Protein AF-A0A0G0PV14-F1 (afdb_monomer_lite)

Secondary structure (DSSP, 8-state):
---------EEEE-SS-EEEE---GGGS-GGG-S---------SSTT--------SS--------SS----

Foldseek 3Di:
DDDDDDDDWDWDADPVGIDTDQDDLVPDDPVPSDDDDDDDDDDPDPPDDDDPDDDPPDDDGDDDPDDDDDD

Radius of gyration: 14.5 Å; chains: 1; bounding box: 40×27×31 Å

pLDDT: mean 88.92, std 6.52, range [54.59, 97.62]

Structure (mmCIF, N/CA/C/O backbone):
data_AF-A0A0G0PV14-F1
#
_entry.id   AF-A0A0G0PV14-F1
#
loop_
_atom_site.group_PDB
_atom_site.id
_atom_site.type_symbol
_atom_site.label_atom_id
_atom_site.label_alt_id
_atom_site.label_comp_id
_atom_site.label_asym_id
_atom_site.label_entity_id
_atom_site.label_seq_id
_atom_site.pdbx_PDB_ins_code
_atom_site.Cartn_x
_atom_site.Cartn_y
_atom_site.Cartn_z
_atom_site.occupancy
_atom_site.B_iso_or_equiv
_atom_site.auth_seq_id
_atom_site.auth_comp_id
_atom_site.auth_asym_id
_atom_site.auth_atom_id
_atom_site.pdbx_PDB_model_num
ATOM 1 N N . MET A 1 1 ? -23.903 -3.269 1.930 1.00 54.59 1 MET A N 1
ATOM 2 C CA . MET A 1 1 ? -23.240 -2.505 0.852 1.00 54.59 1 MET A CA 1
ATOM 3 C C . MET A 1 1 ? -21.831 -2.181 1.324 1.00 54.59 1 MET A C 1
ATOM 5 O O . MET A 1 1 ? -21.704 -1.645 2.417 1.00 54.59 1 MET A O 1
ATOM 9 N N . ILE A 1 2 ? -20.793 -2.599 0.596 1.00 68.69 2 ILE A N 1
ATOM 10 C CA . ILE A 1 2 ? -19.399 -2.284 0.951 1.00 68.69 2 ILE A CA 1
ATOM 11 C C . ILE A 1 2 ? -19.113 -0.868 0.449 1.00 68.69 2 ILE A C 1
ATOM 13 O O . ILE A 1 2 ? -19.396 -0.565 -0.706 1.00 68.69 2 ILE A O 1
ATOM 17 N N . ASN A 1 3 ? -18.603 0.002 1.320 1.00 77.88 3 ASN A N 1
ATOM 18 C CA . ASN A 1 3 ? -18.203 1.351 0.936 1.00 77.88 3 ASN A CA 1
ATOM 19 C C . ASN A 1 3 ? -16.749 1.310 0.455 1.00 77.88 3 ASN A C 1
ATOM 21 O O . ASN A 1 3 ? -15.850 1.088 1.265 1.00 77.88 3 ASN A O 1
ATOM 25 N N . VAL A 1 4 ? -16.536 1.487 -0.848 1.00 81.62 4 VAL A N 1
ATOM 26 C CA . VAL A 1 4 ? -15.202 1.560 -1.454 1.00 81.62 4 VAL A CA 1
ATOM 27 C C . VAL A 1 4 ? -14.901 3.019 -1.768 1.00 81.62 4 VAL A C 1
ATOM 29 O O . VAL A 1 4 ? -15.714 3.707 -2.384 1.00 81.62 4 VAL A O 1
ATOM 32 N N . ARG A 1 5 ? -13.729 3.493 -1.340 1.00 86.00 5 ARG A N 1
ATOM 33 C CA . ARG A 1 5 ? -13.216 4.824 -1.669 1.00 86.00 5 ARG A CA 1
ATOM 34 C C . ARG A 1 5 ? -11.937 4.679 -2.477 1.00 86.00 5 ARG A C 1
ATOM 36 O O . ARG A 1 5 ? -11.083 3.869 -2.126 1.00 86.00 5 ARG A O 1
ATOM 43 N N . TYR A 1 6 ? -11.829 5.476 -3.531 1.00 87.06 6 TYR A N 1
ATOM 44 C CA . TYR A 1 6 ? -10.637 5.576 -4.361 1.00 87.06 6 TYR A CA 1
ATOM 45 C C . TYR A 1 6 ? -9.961 6.909 -4.090 1.00 87.06 6 TYR A C 1
ATOM 47 O O . TYR A 1 6 ? -10.637 7.935 -4.026 1.00 87.06 6 TYR A O 1
ATOM 55 N N . ASP A 1 7 ? -8.644 6.873 -3.945 1.00 86.56 7 ASP A N 1
ATOM 56 C CA . ASP A 1 7 ? -7.816 8.060 -3.779 1.00 86.56 7 ASP A CA 1
ATOM 57 C C . ASP A 1 7 ? -6.473 7.863 -4.498 1.00 86.56 7 ASP A C 1
ATOM 59 O O . ASP A 1 7 ? -6.094 6.739 -4.855 1.00 86.56 7 ASP A O 1
ATOM 63 N N . HIS A 1 8 ? -5.755 8.957 -4.727 1.00 85.31 8 HIS A N 1
ATOM 64 C CA . HIS A 1 8 ? -4.451 8.967 -5.367 1.00 85.31 8 HIS A CA 1
ATOM 65 C C . HIS A 1 8 ? -3.365 9.312 -4.352 1.00 85.31 8 HIS A C 1
ATOM 67 O O . HIS A 1 8 ? -3.327 10.406 -3.797 1.00 85.31 8 HIS A O 1
ATOM 73 N N . ALA A 1 9 ? -2.420 8.390 -4.167 1.00 86.88 9 ALA A N 1
ATOM 74 C CA . ALA A 1 9 ? -1.262 8.646 -3.323 1.00 86.88 9 ALA A CA 1
ATOM 75 C C . ALA A 1 9 ? -0.455 9.843 -3.856 1.00 86.88 9 ALA A C 1
ATOM 77 O O . ALA A 1 9 ? -0.160 9.929 -5.054 1.00 86.88 9 ALA A O 1
ATOM 78 N N . THR A 1 10 ? -0.069 10.748 -2.956 1.00 89.06 10 THR A N 1
ATOM 79 C CA . THR A 1 10 ? 0.748 11.914 -3.308 1.00 89.06 10 THR A CA 1
ATOM 80 C C . THR A 1 10 ? 2.160 11.454 -3.655 1.00 89.06 10 THR A C 1
ATOM 82 O O . THR A 1 10 ? 2.833 10.839 -2.828 1.00 89.06 10 THR A O 1
ATOM 85 N N . LYS A 1 11 ? 2.619 11.763 -4.873 1.00 91.38 11 LYS A N 1
ATOM 86 C CA . LYS A 1 11 ? 3.953 11.395 -5.366 1.00 91.38 11 LYS A CA 1
ATOM 87 C C . LYS A 1 11 ? 4.836 12.629 -5.480 1.00 91.38 11 LYS A C 1
ATOM 89 O O . LYS A 1 11 ? 4.468 13.593 -6.145 1.00 91.38 11 LYS A O 1
ATOM 94 N N . ARG A 1 12 ? 6.022 12.570 -4.883 1.00 95.50 12 ARG A N 1
ATOM 95 C CA . ARG A 1 12 ? 7.064 13.599 -4.994 1.00 95.50 12 ARG A CA 1
ATOM 96 C C .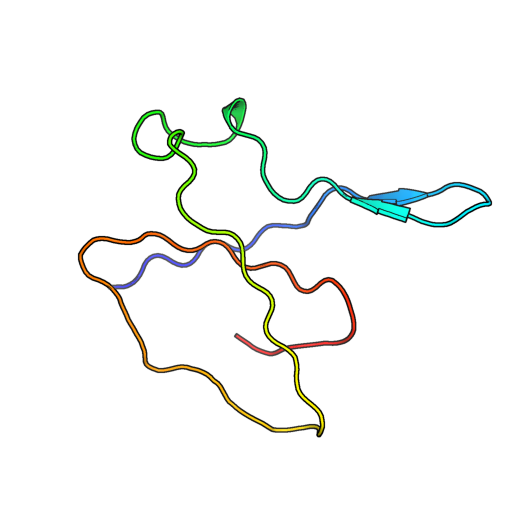 ARG A 1 12 ? 8.262 12.979 -5.703 1.00 95.50 12 ARG A C 1
ATOM 98 O O . ARG A 1 12 ? 8.707 11.912 -5.292 1.00 95.50 12 ARG A O 1
ATOM 105 N N . ARG A 1 13 ? 8.725 13.594 -6.793 1.00 96.12 13 ARG A N 1
ATOM 106 C CA . ARG A 1 13 ? 9.807 13.067 -7.639 1.00 96.12 13 ARG A CA 1
ATOM 107 C C . ARG A 1 13 ? 11.068 13.907 -7.487 1.00 96.12 13 ARG A C 1
ATOM 109 O O . ARG A 1 13 ? 10.979 15.129 -7.545 1.00 96.12 13 ARG A O 1
ATOM 116 N N . ASP A 1 14 ? 12.207 13.238 -7.395 1.00 97.31 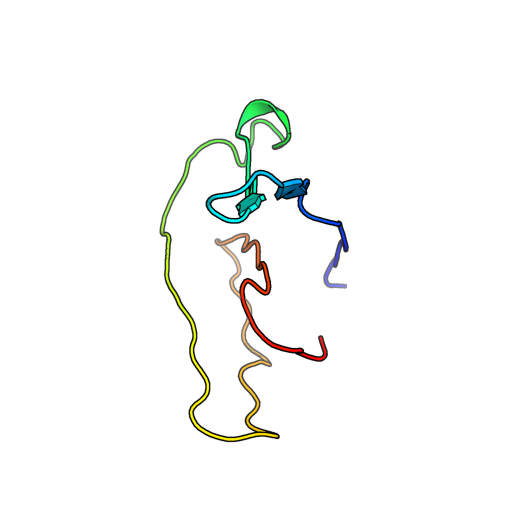14 ASP A N 1
ATOM 117 C CA . ASP A 1 14 ? 13.537 13.831 -7.529 1.00 97.31 14 ASP A CA 1
ATOM 118 C C . ASP A 1 14 ? 14.421 12.961 -8.450 1.00 97.31 14 ASP A C 1
ATOM 120 O O . ASP A 1 14 ? 13.929 12.060 -9.141 1.00 97.31 14 ASP A O 1
ATOM 124 N N . GLU A 1 15 ? 15.718 13.251 -8.518 1.00 97.62 15 GLU A N 1
ATOM 125 C CA . GLU A 1 15 ? 16.698 12.515 -9.322 1.00 97.62 15 GLU A CA 1
ATOM 126 C C . GLU A 1 15 ? 16.919 11.056 -8.881 1.00 97.62 15 GLU A C 1
ATOM 128 O O . GLU A 1 15 ? 17.384 10.245 -9.680 1.00 97.62 15 GLU A O 1
ATOM 133 N N . ARG A 1 16 ? 16.558 10.701 -7.641 1.00 96.38 16 ARG A N 1
ATOM 134 C CA . ARG A 1 16 ? 16.739 9.363 -7.050 1.00 96.38 16 ARG A CA 1
ATOM 135 C C . ARG A 1 16 ? 15.510 8.480 -7.239 1.00 96.38 16 ARG A C 1
ATOM 137 O O . ARG A 1 16 ? 15.624 7.256 -7.211 1.00 96.38 16 ARG A O 1
ATOM 144 N N . GLY A 1 17 ? 14.333 9.081 -7.420 1.00 94.75 17 GLY A N 1
ATOM 145 C CA . GLY A 1 17 ? 13.095 8.350 -7.668 1.00 94.75 17 GLY A CA 1
ATOM 146 C C . GLY A 1 17 ? 11.850 9.068 -7.161 1.00 94.75 17 GLY A C 1
ATOM 147 O O . GLY A 1 17 ? 11.670 10.265 -7.376 1.00 94.75 17 GLY A O 1
ATOM 148 N N . PHE A 1 18 ? 10.947 8.304 -6.539 1.00 93.25 18 PHE A N 1
ATOM 149 C CA . PHE A 1 18 ? 9.683 8.805 -6.000 1.00 93.25 18 PHE A CA 1
ATOM 150 C C . PHE A 1 18 ? 9.585 8.549 -4.497 1.00 93.25 18 PHE A C 1
ATOM 152 O O . PHE A 1 18 ? 9.776 7.422 -4.043 1.00 93.25 18 PHE A O 1
ATOM 159 N N . LEU A 1 19 ? 9.180 9.574 -3.753 1.00 93.62 19 LEU A N 1
ATOM 160 C CA . LEU A 1 19 ? 8.629 9.449 -2.409 1.00 93.62 19 LEU A CA 1
ATOM 161 C C . LEU A 1 19 ? 7.102 9.457 -2.515 1.00 93.62 19 LEU A C 1
ATOM 163 O O . LEU A 1 19 ? 6.525 10.325 -3.177 1.00 93.62 19 LEU A O 1
ATOM 167 N N . VAL A 1 20 ? 6.450 8.488 -1.873 1.00 92.19 20 VAL A N 1
ATOM 168 C CA . VAL A 1 20 ? 4.992 8.325 -1.914 1.00 92.19 20 VAL A CA 1
ATOM 169 C C . VAL A 1 20 ? 4.443 8.206 -0.500 1.00 92.19 20 VAL A C 1
ATOM 171 O O . VAL A 1 20 ? 4.825 7.296 0.233 1.00 92.19 20 VAL A O 1
ATOM 174 N N . ASP A 1 21 ? 3.518 9.096 -0.141 1.00 89.88 21 ASP A N 1
ATOM 175 C CA . ASP A 1 21 ? 2.774 8.986 1.116 1.00 89.88 21 ASP A CA 1
ATOM 176 C C . ASP A 1 21 ? 1.635 7.981 0.910 1.00 89.88 21 ASP A C 1
ATOM 178 O O . ASP A 1 21 ? 0.764 8.201 0.066 1.00 89.88 21 ASP A O 1
ATOM 182 N N . PHE A 1 22 ? 1.651 6.865 1.642 1.00 87.50 22 PHE A N 1
ATOM 183 C CA . PHE A 1 22 ? 0.601 5.847 1.537 1.00 87.50 22 PHE A CA 1
ATOM 184 C C . PHE A 1 22 ? -0.585 6.133 2.462 1.00 87.50 22 PHE A C 1
ATOM 186 O O . PHE A 1 22 ? -1.719 6.204 1.998 1.00 87.50 22 PHE A O 1
ATOM 193 N N . LEU A 1 23 ? -0.332 6.269 3.765 1.00 87.25 23 LEU A N 1
ATOM 194 C CA . LEU A 1 23 ? -1.372 6.468 4.767 1.00 87.25 23 LEU A CA 1
ATOM 195 C C . LEU A 1 23 ? -0.832 7.360 5.879 1.00 87.25 23 LEU A C 1
ATOM 197 O O . LEU A 1 23 ? 0.193 7.027 6.479 1.00 87.25 23 LEU A O 1
ATOM 201 N N . LYS A 1 24 ? -1.519 8.466 6.172 1.00 85.00 24 LYS A N 1
ATOM 202 C CA . LYS A 1 24 ? -1.200 9.314 7.322 1.00 85.00 24 LYS A CA 1
ATOM 203 C C . LYS A 1 24 ? -2.300 9.218 8.370 1.00 85.00 24 LYS A C 1
ATOM 205 O O . LYS A 1 24 ? -3.481 9.171 8.044 1.00 85.00 24 LYS A O 1
ATOM 210 N N . GLY A 1 25 ? -1.914 9.143 9.641 1.00 84.50 25 GLY A N 1
ATOM 211 C CA . GLY A 1 25 ? -2.864 8.938 10.738 1.00 84.50 25 GLY A CA 1
ATOM 212 C C . GLY A 1 25 ? -3.838 10.103 10.944 1.00 84.50 25 GLY A C 1
ATOM 213 O O . GLY A 1 25 ? -4.965 9.884 11.374 1.00 84.50 25 GLY A O 1
ATOM 214 N N . ASP A 1 26 ? -3.432 11.324 10.611 1.00 85.12 26 ASP A N 1
ATOM 215 C CA . ASP A 1 26 ? -4.256 12.538 10.667 1.00 85.12 26 ASP A CA 1
ATOM 216 C C . ASP A 1 26 ? -5.338 12.587 9.574 1.00 85.12 26 ASP A C 1
ATOM 218 O O . ASP A 1 26 ? -6.405 13.158 9.790 1.00 85.12 26 ASP A O 1
ATOM 222 N N . GLU A 1 27 ? -5.109 11.926 8.439 1.00 83.12 27 GLU A N 1
ATOM 223 C CA . GLU A 1 27 ? -6.095 11.736 7.364 1.00 83.12 27 GLU A CA 1
ATOM 224 C C . GLU A 1 27 ? -7.129 10.639 7.709 1.00 83.12 27 GLU A C 1
ATOM 226 O O . GLU A 1 27 ? -8.169 10.503 7.056 1.00 83.12 27 GLU A O 1
ATOM 231 N N . LEU A 1 28 ? -6.877 9.851 8.762 1.00 84.75 28 LEU A N 1
ATOM 232 C CA . LEU A 1 28 ? -7.775 8.801 9.231 1.00 84.75 28 LEU A CA 1
ATOM 233 C C . LEU A 1 28 ? -8.749 9.314 10.293 1.00 84.75 28 LEU A C 1
ATOM 235 O O 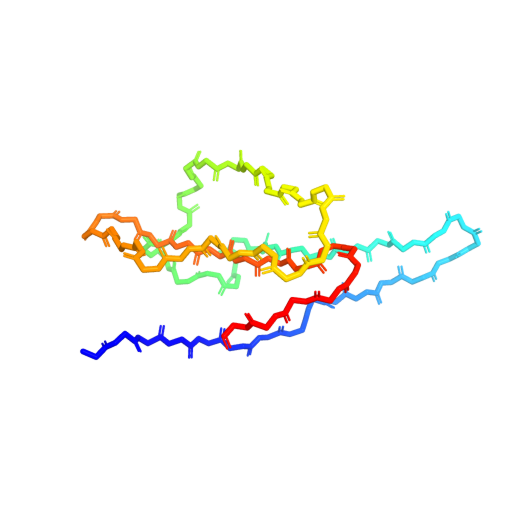. LEU A 1 28 ? -8.386 10.010 11.241 1.00 84.75 28 LEU A O 1
ATOM 239 N N . SER A 1 29 ? -10.002 8.858 10.199 1.00 85.12 29 SER A N 1
ATOM 240 C CA . SER A 1 29 ? -10.973 9.018 11.290 1.00 85.12 29 SER A CA 1
ATOM 241 C C . SER A 1 29 ? -10.385 8.477 12.605 1.00 85.12 29 SER A C 1
ATOM 243 O O . SER A 1 29 ? -9.744 7.424 12.564 1.00 85.12 29 SER A O 1
ATOM 245 N N . PRO A 1 30 ? -10.657 9.098 13.773 1.00 86.12 30 PRO A N 1
ATOM 246 C CA . PRO A 1 30 ? -10.093 8.673 15.061 1.00 86.12 30 PRO A CA 1
ATOM 247 C C . PRO A 1 30 ? -10.237 7.174 15.357 1.00 86.12 30 PRO A C 1
ATOM 249 O O . PRO A 1 30 ? -9.341 6.550 15.918 1.00 86.12 30 PRO A O 1
ATOM 252 N N . ARG A 1 31 ? -11.329 6.551 14.891 1.0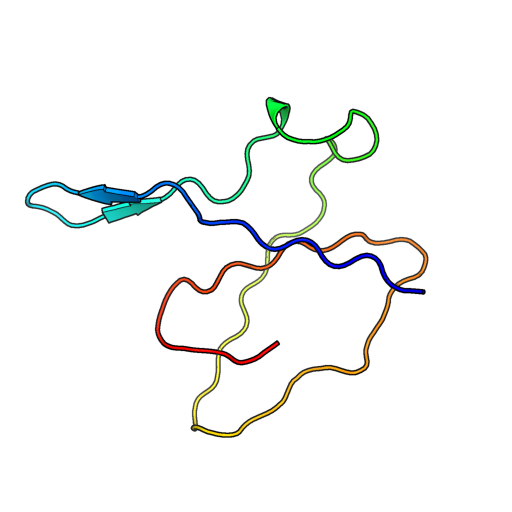0 84.69 31 ARG A N 1
ATOM 253 C CA . ARG A 1 31 ? -11.579 5.106 15.040 1.00 84.69 31 ARG A CA 1
ATOM 254 C C . ARG A 1 31 ? -10.602 4.194 14.277 1.00 84.69 31 ARG A C 1
ATOM 256 O O . ARG A 1 31 ? -10.623 2.986 14.489 1.00 84.69 31 ARG A O 1
ATOM 263 N N . TYR A 1 32 ? -9.788 4.743 13.377 1.00 84.62 32 TYR A N 1
ATOM 264 C CA . TYR A 1 32 ? -8.858 4.018 12.503 1.00 84.62 32 TYR A CA 1
ATOM 265 C C . TYR A 1 32 ? -7.386 4.382 12.734 1.00 84.62 32 TYR A C 1
ATOM 267 O O . TYR A 1 32 ? -6.521 3.854 12.046 1.00 84.62 32 TYR A O 1
ATOM 275 N N . GLN A 1 33 ? -7.080 5.249 13.703 1.00 82.25 33 GLN A N 1
ATOM 276 C CA . GLN A 1 33 ? -5.710 5.724 13.944 1.00 82.25 33 GLN A CA 1
ATOM 277 C C . GLN A 1 33 ? -4.789 4.664 14.566 1.00 82.25 33 GLN A C 1
ATOM 279 O O . GLN A 1 33 ? -3.569 4.818 14.561 1.00 82.25 33 GLN A O 1
ATOM 284 N N . ARG A 1 34 ? -5.347 3.559 15.078 1.00 85.38 34 ARG A N 1
ATOM 285 C CA . ARG A 1 34 ? -4.547 2.429 15.552 1.00 85.38 34 ARG A CA 1
ATOM 286 C C . ARG A 1 34 ? -4.127 1.555 14.373 1.00 85.38 34 ARG A C 1
ATOM 288 O O . ARG A 1 34 ? -4.923 0.762 13.871 1.00 85.38 34 ARG A O 1
ATOM 295 N N . LEU A 1 35 ? -2.859 1.665 13.984 1.00 82.69 35 LEU A N 1
ATOM 296 C CA . LEU A 1 35 ? -2.257 0.767 13.005 1.00 82.69 35 LEU A CA 1
ATOM 297 C C . LEU A 1 35 ? -2.257 -0.676 13.533 1.00 82.69 35 LEU A C 1
ATOM 299 O O . LEU A 1 35 ? -1.894 -0.932 14.681 1.00 82.69 35 LEU A O 1
ATOM 303 N N . GLY A 1 36 ? -2.672 -1.611 12.679 1.00 85.81 36 GLY A N 1
ATOM 304 C CA . GLY A 1 36 ? -2.612 -3.045 12.948 1.00 85.81 36 GLY A CA 1
ATOM 305 C C . GLY A 1 36 ? -1.427 -3.689 12.241 1.00 85.81 36 GLY A C 1
ATOM 306 O O . GLY A 1 36 ? -0.359 -3.858 12.817 1.00 85.81 36 GLY A O 1
ATOM 307 N N . GLN A 1 37 ? -1.633 -4.058 10.980 1.00 89.62 37 GLN A N 1
ATOM 308 C CA . GLN A 1 37 ? -0.691 -4.853 10.199 1.00 89.62 37 GLN A CA 1
ATOM 309 C C . GLN A 1 37 ? -0.411 -4.188 8.852 1.00 89.62 37 GLN A C 1
ATOM 311 O O . GLN A 1 37 ? -1.326 -3.677 8.210 1.00 89.62 37 GLN A O 1
ATOM 316 N N . ILE A 1 38 ? 0.845 -4.265 8.414 1.00 92.00 38 ILE A N 1
ATOM 317 C CA . ILE A 1 38 ? 1.274 -3.937 7.052 1.00 92.00 38 ILE A CA 1
ATOM 318 C C . ILE A 1 38 ? 1.723 -5.238 6.391 1.00 92.00 38 ILE A C 1
ATOM 320 O O . ILE A 1 38 ? 2.454 -6.024 6.996 1.00 92.00 38 ILE A O 1
ATOM 324 N N . TYR A 1 39 ? 1.269 -5.484 5.165 1.00 93.44 39 TYR A N 1
ATOM 325 C CA . TYR A 1 39 ? 1.664 -6.648 4.380 1.00 93.44 39 TYR A CA 1
ATOM 326 C C . TYR A 1 39 ? 1.724 -6.300 2.891 1.00 93.44 39 TYR A C 1
ATOM 328 O O . TYR A 1 39 ? 1.106 -5.336 2.441 1.00 93.44 39 TYR A O 1
ATOM 336 N N . PHE A 1 40 ? 2.467 -7.103 2.130 1.00 94.12 40 PHE A N 1
ATOM 337 C CA . PHE A 1 40 ? 2.587 -6.969 0.682 1.00 94.12 40 PHE A CA 1
ATOM 338 C C . PHE A 1 40 ? 1.886 -8.124 -0.021 1.00 94.12 40 PHE A C 1
ATOM 340 O O . PHE A 1 40 ? 1.907 -9.263 0.445 1.00 94.12 40 PHE A O 1
ATOM 347 N N . VAL A 1 41 ? 1.288 -7.818 -1.168 1.00 93.62 41 VAL A N 1
ATOM 348 C CA . VAL A 1 41 ? 0.727 -8.808 -2.084 1.00 93.62 41 VAL A CA 1
ATOM 349 C C . VAL A 1 41 ? 1.429 -8.641 -3.421 1.00 93.62 41 VAL A C 1
ATOM 351 O O . VAL A 1 41 ? 1.401 -7.561 -4.008 1.00 93.62 41 VAL A O 1
ATOM 354 N N . THR A 1 42 ? 2.057 -9.713 -3.891 1.00 95.44 42 THR A N 1
ATOM 355 C CA . THR A 1 42 ? 2.706 -9.779 -5.201 1.00 95.44 42 THR A CA 1
ATOM 356 C C . THR A 1 42 ? 1.970 -10.765 -6.102 1.00 95.44 42 THR A C 1
ATOM 358 O O . THR A 1 42 ? 1.267 -11.669 -5.637 1.00 95.44 42 THR A O 1
ATOM 361 N N . PHE A 1 43 ? 2.114 -10.563 -7.408 1.00 95.00 43 PHE A N 1
ATOM 362 C CA . PHE A 1 43 ? 1.581 -11.441 -8.439 1.00 95.00 43 PHE A CA 1
ATOM 363 C C . PHE A 1 43 ? 2.709 -11.771 -9.408 1.00 95.00 43 PHE A C 1
ATOM 365 O O . PHE A 1 43 ? 3.284 -10.860 -10.001 1.00 95.00 43 PHE A O 1
ATOM 372 N N . ASP A 1 44 ? 3.001 -13.057 -9.582 1.00 94.31 44 ASP A N 1
ATOM 373 C CA . ASP A 1 44 ? 4.086 -13.497 -10.469 1.00 94.3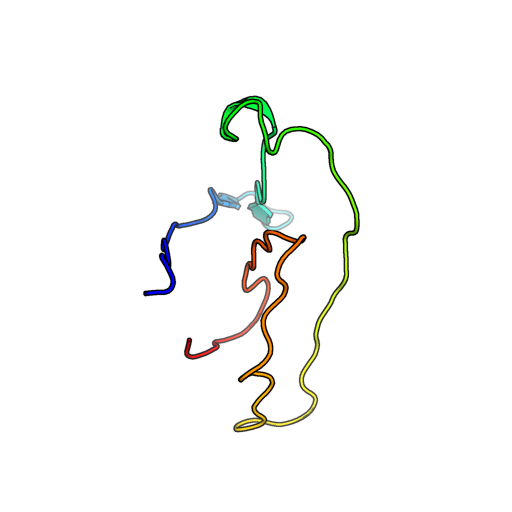1 44 ASP A CA 1
ATOM 374 C C . ASP A 1 44 ? 3.659 -13.518 -11.941 1.00 94.31 44 ASP A C 1
ATOM 376 O O . ASP A 1 44 ? 4.492 -13.502 -12.844 1.00 94.31 44 ASP A O 1
ATOM 380 N N . THR A 1 45 ? 2.348 -13.546 -12.202 1.00 95.94 45 THR A N 1
ATOM 381 C CA . THR A 1 45 ? 1.790 -13.600 -13.555 1.00 95.94 45 THR A CA 1
ATOM 382 C C . THR A 1 45 ? 0.576 -12.679 -13.722 1.00 95.94 45 THR A C 1
ATOM 384 O O . THR A 1 45 ? -0.155 -12.414 -12.760 1.00 95.94 45 THR A O 1
ATOM 387 N N . PRO A 1 46 ? 0.326 -12.164 -14.943 1.00 95.50 46 PRO A N 1
ATOM 388 C CA . PRO A 1 46 ? -0.877 -11.392 -15.239 1.00 95.50 46 PRO A CA 1
ATOM 389 C C . PRO A 1 46 ? -2.160 -12.211 -15.056 1.00 95.50 46 PRO A C 1
ATOM 391 O O . PRO A 1 46 ? -2.163 -13.427 -15.217 1.00 95.50 46 PRO A O 1
ATOM 394 N N . ARG A 1 47 ? -3.284 -11.516 -14.833 1.00 94.44 47 ARG A N 1
ATOM 395 C CA . ARG A 1 47 ? -4.644 -12.093 -14.729 1.00 94.44 47 ARG A CA 1
ATOM 396 C C . ARG A 1 47 ? -4.893 -12.970 -13.492 1.00 94.44 47 ARG A C 1
ATOM 398 O O . ARG A 1 47 ? -5.945 -13.598 -13.409 1.00 94.44 47 ARG A O 1
ATOM 405 N N . VAL A 1 48 ? -3.991 -12.969 -12.513 1.00 95.62 48 VAL A N 1
ATOM 406 C CA . VAL A 1 48 ? -4.242 -13.574 -11.198 1.00 95.62 48 VAL A CA 1
ATOM 407 C C . VAL A 1 48 ? -5.188 -12.686 -10.389 1.00 95.62 48 VAL A C 1
ATOM 409 O O . VAL A 1 48 ? -5.030 -11.467 -10.346 1.00 95.62 48 VAL A O 1
ATOM 412 N N . VAL A 1 49 ? -6.164 -13.309 -9.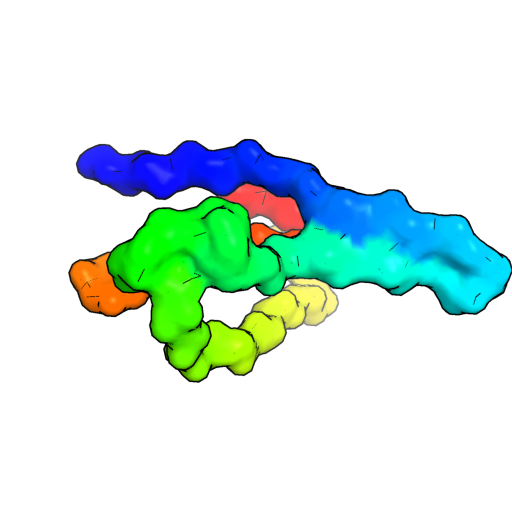728 1.00 94.38 49 VAL A N 1
ATOM 413 C CA . VAL A 1 49 ? -7.149 -12.630 -8.881 1.00 94.38 49 VAL A CA 1
ATOM 414 C C . VAL A 1 49 ? -6.945 -13.046 -7.427 1.00 94.38 49 VAL A C 1
ATOM 416 O O . VAL A 1 49 ? -6.845 -14.230 -7.116 1.00 94.38 49 VAL A O 1
ATOM 419 N N . ARG A 1 50 ? -6.928 -12.062 -6.525 1.00 92.38 50 ARG A N 1
ATOM 420 C CA . ARG A 1 50 ? -7.096 -12.251 -5.079 1.00 92.38 50 ARG A CA 1
ATOM 421 C C . ARG A 1 50 ? -8.254 -11.369 -4.639 1.00 92.38 50 ARG A C 1
ATOM 423 O O . ARG A 1 50 ? -8.197 -10.160 -4.833 1.00 92.38 50 ARG A O 1
ATOM 430 N N . GLY A 1 51 ? -9.307 -11.962 -4.092 1.00 89.25 51 GLY A N 1
ATOM 431 C CA . GLY A 1 51 ? -10.506 -11.206 -3.754 1.00 89.25 51 GLY A CA 1
ATOM 432 C C . GLY A 1 51 ? -11.617 -12.069 -3.179 1.00 89.25 51 GLY A C 1
ATOM 433 O O . GLY A 1 51 ? -11.394 -13.218 -2.811 1.00 89.25 51 GLY A O 1
ATOM 434 N N . ASN A 1 52 ? -12.813 -11.484 -3.104 1.00 86.94 52 ASN A N 1
ATOM 435 C CA . ASN A 1 52 ? -14.001 -12.069 -2.473 1.00 86.94 52 ASN A CA 1
ATOM 436 C C . ASN A 1 52 ? -13.811 -12.443 -0.988 1.00 86.94 52 ASN A C 1
ATOM 438 O O . ASN A 1 52 ? -14.479 -13.329 -0.461 1.00 86.94 52 ASN A O 1
ATOM 442 N N . HIS A 1 53 ? -12.890 -11.761 -0.305 1.00 87.81 53 HIS A N 1
ATOM 443 C CA . HIS A 1 53 ? -12.671 -11.888 1.131 1.00 87.81 53 HIS A CA 1
ATOM 444 C C . HIS A 1 53 ? -13.118 -10.595 1.811 1.00 87.81 53 HIS A C 1
ATOM 446 O O . HIS A 1 53 ? -12.865 -9.504 1.303 1.00 87.81 53 HIS A O 1
ATOM 452 N N . TYR A 1 54 ? -13.784 -10.715 2.958 1.00 88.00 54 TYR A N 1
ATOM 453 C CA . TYR A 1 54 ? -14.140 -9.569 3.784 1.00 88.00 54 TYR A CA 1
ATOM 454 C C . TYR A 1 54 ? -13.918 -9.885 5.258 1.00 88.00 54 TYR A C 1
ATOM 456 O O . TYR A 1 54 ? -14.011 -11.032 5.703 1.00 88.00 54 TYR A O 1
ATOM 464 N N . HIS A 1 55 ? -13.664 -8.838 6.032 1.00 87.12 55 HIS A N 1
ATOM 465 C CA . HIS A 1 55 ? -13.494 -8.926 7.471 1.00 87.12 55 HIS A CA 1
ATOM 466 C C . HIS A 1 55 ? -14.570 -8.104 8.177 1.00 87.12 55 HIS A C 1
ATOM 468 O O . HIS A 1 55 ? -14.890 -6.994 7.767 1.00 87.12 55 HIS A O 1
ATOM 474 N N . LYS A 1 56 ? -15.124 -8.642 9.270 1.00 89.19 56 LYS A N 1
ATOM 475 C CA . LYS A 1 56 ? -16.089 -7.912 10.117 1.00 89.19 56 LYS A CA 1
ATOM 476 C C . LYS A 1 56 ? -15.410 -6.924 11.071 1.00 89.19 56 LYS A C 1
ATOM 478 O O . LYS A 1 56 ? -16.053 -6.003 11.555 1.00 89.19 56 LYS A O 1
ATOM 483 N N . THR A 1 57 ? -14.129 -7.139 11.362 1.00 87.12 57 THR A N 1
ATOM 484 C CA . THR A 1 57 ? -13.379 -6.430 12.412 1.00 87.12 57 THR A CA 1
ATOM 485 C C . THR A 1 57 ? -12.178 -5.652 11.883 1.00 87.12 57 THR A C 1
ATOM 487 O O . THR A 1 57 ? -11.516 -4.963 12.655 1.00 87.12 57 THR A O 1
ATOM 490 N N . LYS A 1 58 ? -11.877 -5.756 10.584 1.00 87.62 58 LYS A N 1
ATOM 491 C CA . LYS A 1 58 ? -10.725 -5.104 9.956 1.00 87.62 58 LYS A CA 1
ATOM 492 C C . LYS A 1 58 ? -11.200 -4.145 8.877 1.00 87.62 58 LYS A C 1
ATOM 494 O O . LYS A 1 58 ? -12.127 -4.456 8.136 1.00 87.62 58 LYS A O 1
ATOM 499 N N . ASN A 1 59 ? -10.541 -2.997 8.811 1.00 88.94 59 ASN A N 1
ATOM 500 C CA . ASN A 1 59 ? -10.616 -2.084 7.681 1.00 88.94 59 ASN A CA 1
ATOM 501 C C . ASN A 1 59 ? -9.256 -2.165 6.993 1.00 88.94 59 ASN A C 1
ATOM 503 O O . ASN A 1 59 ? -8.233 -2.211 7.679 1.00 88.94 59 ASN A O 1
ATOM 507 N N . GLU A 1 60 ? -9.256 -2.242 5.671 1.00 90.50 60 GLU A N 1
ATOM 508 C CA . GLU A 1 60 ? -8.041 -2.425 4.886 1.00 90.50 60 GLU A CA 1
ATOM 509 C C . GLU A 1 60 ? -7.910 -1.291 3.877 1.00 90.50 60 GLU A C 1
ATOM 511 O O . GLU A 1 60 ? -8.887 -0.882 3.247 1.00 90.50 60 GLU A O 1
ATOM 516 N N . TRP A 1 61 ? -6.686 -0.792 3.746 1.00 90.88 61 TRP A N 1
ATOM 517 C CA . TRP A 1 61 ? -6.297 0.198 2.755 1.00 90.88 61 TRP A CA 1
ATOM 518 C C . TRP A 1 61 ? -5.290 -0.459 1.828 1.00 90.88 61 TRP A C 1
ATOM 520 O O . TRP A 1 61 ? -4.365 -1.132 2.284 1.00 90.88 61 TRP A O 1
ATOM 530 N N . PHE A 1 62 ? -5.470 -0.255 0.530 1.00 91.94 62 PHE A N 1
ATOM 531 C CA . PHE A 1 62 ? -4.617 -0.835 -0.496 1.00 91.94 62 PHE A CA 1
ATOM 532 C C . PHE A 1 62 ? -4.031 0.277 -1.356 1.00 91.94 62 PHE A C 1
ATOM 534 O O . PHE A 1 62 ? -4.720 1.233 -1.705 1.00 91.94 62 PHE A O 1
ATOM 541 N N . VAL A 1 63 ? -2.765 0.123 -1.736 1.00 92.31 63 VAL A N 1
ATOM 542 C CA . VAL A 1 63 ? -2.108 0.966 -2.735 1.00 92.31 63 VAL A CA 1
ATOM 543 C C . VAL A 1 63 ? -1.362 0.087 -3.724 1.00 92.31 63 VAL A C 1
ATOM 545 O O . VAL A 1 63 ? -0.705 -0.886 -3.353 1.00 92.31 63 VAL A O 1
ATOM 548 N N . VAL A 1 64 ? -1.455 0.436 -5.003 1.00 92.62 64 VAL A N 1
ATOM 549 C CA . VAL A 1 64 ? -0.665 -0.203 -6.055 1.00 92.62 64 VAL A CA 1
ATOM 550 C C . VAL A 1 64 ? 0.655 0.551 -6.176 1.00 92.62 64 VAL A C 1
ATOM 552 O O . VAL A 1 64 ? 0.697 1.660 -6.709 1.00 92.62 64 VAL A O 1
ATOM 555 N N . VAL A 1 65 ? 1.733 -0.046 -5.664 1.00 91.69 65 VAL A N 1
ATOM 556 C CA . VAL A 1 65 ? 3.082 0.552 -5.706 1.00 91.69 65 VAL A CA 1
ATOM 557 C C . VAL A 1 65 ? 3.789 0.335 -7.047 1.00 91.69 65 VAL A C 1
ATOM 559 O O . VAL A 1 65 ? 4.597 1.164 -7.455 1.00 91.69 65 VAL A O 1
ATOM 562 N N . LEU A 1 66 ? 3.462 -0.752 -7.754 1.00 91.44 66 LEU A N 1
ATOM 563 C CA . LEU A 1 66 ? 4.046 -1.114 -9.044 1.00 91.44 66 LEU A CA 1
ATOM 564 C C . LEU A 1 66 ? 3.015 -1.849 -9.911 1.00 91.44 66 LEU A C 1
ATOM 566 O O . LEU A 1 66 ? 2.264 -2.690 -9.420 1.00 91.44 66 LEU A O 1
ATOM 570 N N . GLY A 1 67 ? 3.006 -1.557 -11.213 1.00 92.06 67 GLY A N 1
ATOM 571 C CA . GLY A 1 67 ? 2.129 -2.216 -12.179 1.00 92.06 67 GLY A CA 1
ATOM 572 C C . GLY A 1 67 ? 0.708 -1.646 -12.216 1.00 92.06 67 GLY A C 1
ATOM 573 O O . GLY A 1 67 ? 0.486 -0.463 -11.958 1.00 92.06 67 GLY A O 1
ATOM 574 N N . LYS A 1 68 ? -0.255 -2.483 -12.617 1.00 93.19 68 LYS A N 1
ATOM 575 C CA . LYS A 1 68 ? -1.672 -2.122 -12.764 1.00 93.19 68 LYS A CA 1
ATOM 576 C C . LYS A 1 68 ? -2.546 -3.253 -12.236 1.00 93.19 68 LYS A C 1
ATOM 578 O O . LYS A 1 68 ? -2.304 -4.414 -12.555 1.00 93.19 68 LYS A O 1
ATOM 583 N N . VAL A 1 69 ? -3.577 -2.900 -11.476 1.00 91.94 69 VAL A N 1
ATOM 584 C CA . VAL A 1 69 ? -4.556 -3.839 -10.916 1.00 91.94 69 VAL A CA 1
ATOM 585 C C . VAL A 1 69 ? -5.953 -3.297 -11.198 1.00 91.94 69 VAL A C 1
ATOM 587 O O . VAL A 1 69 ? -6.138 -2.083 -11.291 1.00 91.94 69 VAL A O 1
ATOM 590 N N . LYS A 1 70 ? -6.929 -4.191 -11.357 1.00 89.62 70 LYS A N 1
ATOM 591 C CA . LYS A 1 70 ? -8.345 -3.838 -11.473 1.00 89.62 70 LYS A CA 1
ATOM 592 C C . LYS A 1 70 ? -9.053 -4.258 -10.186 1.00 89.62 70 LYS A C 1
ATOM 594 O O . LYS A 1 70 ? -8.972 -5.431 -9.827 1.00 89.62 70 LYS A O 1
ATOM 599 N N . SER A 1 71 ? -9.687 -3.299 -9.513 1.00 81.44 71 SER A N 1
ATOM 600 C CA . SER A 1 71 ? -10.572 -3.517 -8.358 1.00 81.44 71 SER A CA 1
ATOM 601 C C . SER A 1 71 ? -12.007 -3.746 -8.799 1.00 81.44 71 SER A C 1
ATOM 603 O O . SER A 1 71 ? -12.406 -3.025 -9.745 1.00 81.44 71 SER A O 1
#

Sequence (71 aa):
MINVRYDHATKRRDERGFLVDFLKGDELSPRYQRLGQIYFVTFDTPRVVRGNHYHKTKNEWFVVVLGKVKS